Protein AF-F9Z413-F1 (afdb_monomer_lite)

Sequence (52 aa):
MILWTIALLAISIMTTSSVNPGYDEFGNDINECLEDPCPEGYTCMNLPGSFL

Foldseek 3Di:
DVVVVVVVVVVVVPPDPVPLQQADPVRDGDQVCVVPNDDPPDDWDGDRNDID

Structure (mmCIF, N/CA/C/O backbone):
data_AF-F9Z413-F1
#
_entry.id   AF-F9Z413-F1
#
loop_
_atom_site.group_PDB
_atom_site.id
_atom_site.type_symbol
_atom_site.label_atom_id
_atom_site.label_alt_id
_atom_site.label_comp_id
_atom_site.label_asym_id
_atom_site.label_entity_id
_atom_site.label_seq_id
_atom_site.pdbx_PDB_ins_code
_atom_site.Cartn_x
_atom_site.Cartn_y
_atom_site.Cartn_z
_atom_site.occupancy
_atom_site.B_iso_or_equiv
_atom_site.auth_seq_id
_atom_site.auth_comp_id
_atom_site.auth_asym_id
_atom_site.auth_atom_id
_atom_site.pdbx_PDB_model_num
ATOM 1 N N . MET A 1 1 ? 31.564 -30.846 -5.872 1.00 64.00 1 MET A N 1
ATOM 2 C CA . MET A 1 1 ? 31.524 -30.288 -4.498 1.00 64.00 1 MET A CA 1
ATOM 3 C C . MET A 1 1 ? 31.482 -28.758 -4.478 1.00 64.00 1 MET A C 1
ATOM 5 O O . MET A 1 1 ? 30.889 -28.220 -3.564 1.00 64.00 1 MET A O 1
ATOM 9 N N . ILE A 1 2 ? 32.001 -28.067 -5.503 1.00 60.75 2 ILE A N 1
ATOM 10 C CA . ILE A 1 2 ? 31.893 -26.599 -5.663 1.00 60.75 2 ILE A CA 1
ATOM 11 C C . ILE A 1 2 ? 30.515 -26.172 -6.224 1.00 60.75 2 ILE A C 1
ATOM 13 O O . ILE A 1 2 ? 29.975 -25.137 -5.859 1.00 60.75 2 ILE A O 1
ATOM 17 N N . LEU A 1 3 ? 29.882 -27.007 -7.059 1.00 61.16 3 LEU A N 1
ATOM 18 C CA . LEU A 1 3 ? 28.536 -26.740 -7.599 1.00 61.16 3 LEU A CA 1
ATOM 19 C C . LEU A 1 3 ? 27.440 -26.706 -6.515 1.00 61.16 3 LEU A C 1
ATOM 21 O O . LEU A 1 3 ? 26.518 -25.904 -6.597 1.00 61.16 3 LEU A O 1
ATOM 25 N N . TRP A 1 4 ? 27.571 -27.528 -5.468 1.00 61.59 4 TRP A N 1
ATOM 26 C CA . TRP A 1 4 ? 26.632 -27.555 -4.338 1.00 61.59 4 TRP A CA 1
ATOM 27 C C . TRP A 1 4 ? 26.799 -26.340 -3.415 1.00 61.59 4 TRP A C 1
ATOM 29 O O . TRP A 1 4 ? 25.816 -25.816 -2.905 1.00 61.59 4 TRP A O 1
ATOM 39 N N . THR A 1 5 ? 28.027 -25.843 -3.241 1.00 64.62 5 THR A N 1
ATOM 40 C CA . THR A 1 5 ? 28.287 -24.618 -2.468 1.00 64.62 5 THR A CA 1
ATOM 41 C C . THR A 1 5 ? 27.829 -23.361 -3.211 1.00 64.62 5 THR A C 1
ATOM 43 O O . THR A 1 5 ? 27.363 -22.423 -2.575 1.00 64.62 5 THR A O 1
ATOM 46 N N . ILE A 1 6 ? 27.895 -23.349 -4.550 1.00 66.00 6 ILE A N 1
ATOM 47 C CA . ILE A 1 6 ? 27.343 -22.263 -5.381 1.00 66.00 6 ILE A CA 1
ATOM 48 C C . ILE A 1 6 ? 25.810 -22.246 -5.303 1.00 66.00 6 ILE A C 1
ATOM 50 O O . ILE A 1 6 ? 25.222 -21.173 -5.198 1.00 66.00 6 ILE A O 1
ATOM 54 N N . ALA A 1 7 ? 25.164 -23.418 -5.278 1.00 64.19 7 ALA A N 1
ATOM 55 C CA . ALA A 1 7 ? 23.717 -23.513 -5.092 1.00 64.19 7 ALA A CA 1
ATOM 56 C C . ALA A 1 7 ? 23.267 -22.922 -3.743 1.00 64.19 7 ALA A C 1
ATOM 58 O O . ALA A 1 7 ? 22.283 -22.197 -3.708 1.00 64.19 7 ALA A O 1
ATOM 59 N N . LEU A 1 8 ? 24.017 -23.146 -2.655 1.00 66.81 8 LEU A N 1
ATOM 60 C CA . LEU A 1 8 ? 23.730 -22.543 -1.344 1.00 66.81 8 LEU A CA 1
ATOM 61 C C . LEU A 1 8 ? 23.954 -21.021 -1.310 1.00 66.81 8 LEU A C 1
ATOM 63 O O . LEU A 1 8 ? 23.223 -20.321 -0.617 1.00 66.81 8 LEU A O 1
ATOM 67 N N . LEU A 1 9 ? 24.921 -20.497 -2.074 1.00 62.84 9 LEU A N 1
ATOM 68 C CA . LEU A 1 9 ? 25.140 -19.051 -2.210 1.00 62.84 9 LEU A CA 1
ATOM 69 C C . LEU A 1 9 ? 24.028 -18.369 -3.029 1.00 62.84 9 LEU A C 1
ATOM 71 O O . LEU A 1 9 ? 23.688 -17.222 -2.758 1.00 62.84 9 LEU A O 1
ATOM 75 N N . ALA A 1 10 ? 23.452 -19.080 -4.007 1.00 59.81 10 ALA A N 1
ATOM 76 C CA . ALA A 1 10 ? 22.356 -18.605 -4.852 1.00 59.81 10 ALA A CA 1
ATOM 77 C C . ALA A 1 10 ? 21.000 -18.533 -4.118 1.00 59.81 10 ALA A C 1
ATOM 79 O O . ALA A 1 10 ? 20.145 -17.738 -4.504 1.00 59.81 10 ALA A O 1
ATOM 80 N N . ILE A 1 11 ? 20.810 -19.305 -3.038 1.00 63.03 11 ILE A N 1
ATOM 81 C CA . ILE A 1 11 ? 19.580 -19.284 -2.217 1.00 63.03 11 ILE A CA 1
ATOM 82 C C . ILE A 1 11 ? 19.370 -17.915 -1.544 1.00 63.03 11 ILE A C 1
ATOM 84 O O . ILE A 1 11 ? 18.233 -17.535 -1.282 1.00 63.03 11 ILE A O 1
ATOM 88 N N . SER A 1 12 ? 20.434 -17.133 -1.340 1.00 58.69 12 SER A N 1
ATOM 89 C CA . SER A 1 12 ? 20.358 -15.798 -0.728 1.00 58.69 12 SER A CA 1
ATOM 90 C C . SER A 1 12 ? 20.206 -14.643 -1.725 1.00 58.69 12 SER A C 1
ATOM 92 O O . SER A 1 12 ? 20.074 -13.501 -1.297 1.00 58.69 12 SER A O 1
ATOM 94 N N . ILE A 1 13 ? 20.255 -14.897 -3.039 1.00 64.19 13 ILE A N 1
ATOM 95 C CA . ILE A 1 13 ? 20.247 -13.841 -4.079 1.00 64.19 13 ILE A CA 1
ATOM 96 C C . ILE A 1 13 ? 18.936 -13.805 -4.881 1.00 64.19 13 ILE A C 1
ATOM 98 O O . ILE A 1 13 ? 18.809 -13.033 -5.824 1.00 64.19 13 ILE A O 1
ATOM 102 N N . MET A 1 14 ? 17.949 -14.619 -4.497 1.00 59.06 14 MET A N 1
ATOM 103 C CA . MET A 1 14 ? 16.642 -14.721 -5.163 1.00 59.06 14 MET A CA 1
ATOM 104 C C . MET A 1 14 ? 15.509 -14.038 -4.374 1.00 59.06 14 MET A C 1
ATOM 106 O O . MET A 1 14 ? 14.345 -14.322 -4.634 1.00 59.06 14 MET A O 1
ATOM 110 N N . THR A 1 15 ? 15.799 -13.179 -3.388 1.00 57.91 15 THR A N 1
ATOM 111 C CA . THR A 1 15 ? 14.758 -12.613 -2.497 1.00 57.91 15 THR A CA 1
ATOM 112 C C . THR A 1 15 ? 14.618 -11.096 -2.542 1.00 57.91 15 THR A C 1
ATOM 114 O O . THR A 1 15 ? 14.017 -10.519 -1.643 1.00 57.91 15 THR A O 1
ATOM 117 N N . THR A 1 16 ? 15.123 -10.423 -3.570 1.00 60.38 16 THR A N 1
ATOM 118 C CA . THR A 1 16 ? 14.763 -9.018 -3.797 1.00 60.38 16 THR A CA 1
ATOM 119 C C . THR A 1 16 ? 14.256 -8.863 -5.220 1.00 60.38 16 THR A C 1
ATOM 121 O O . THR A 1 16 ? 14.939 -8.294 -6.072 1.00 60.38 16 THR A O 1
ATOM 124 N N . SER A 1 17 ? 13.051 -9.373 -5.504 1.00 60.84 17 SER A N 1
ATOM 125 C CA . SER A 1 17 ? 12.241 -8.683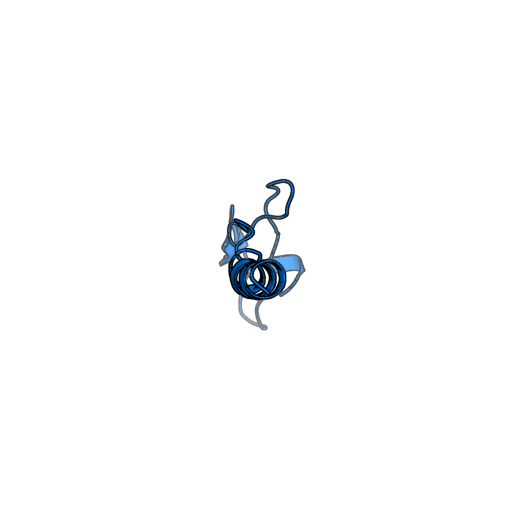 -6.504 1.00 60.84 17 SER A CA 1
ATOM 126 C C . SER A 1 17 ? 12.180 -7.232 -6.036 1.00 60.84 17 SER A C 1
ATOM 128 O O . SER A 1 17 ? 11.902 -6.957 -4.868 1.00 60.84 17 SER A O 1
ATOM 130 N N . SER A 1 18 ? 12.549 -6.299 -6.902 1.00 63.00 18 SER A N 1
ATOM 131 C CA . SER A 1 18 ? 12.316 -4.879 -6.681 1.00 63.00 18 SER A CA 1
ATOM 132 C C . SER A 1 18 ? 10.803 -4.643 -6.706 1.00 63.00 18 SER A C 1
ATOM 134 O O . SER A 1 18 ? 10.275 -4.113 -7.679 1.00 63.00 18 SER A O 1
ATOM 136 N N . VAL A 1 19 ? 10.081 -5.131 -5.698 1.00 66.19 19 VAL A N 1
ATOM 137 C CA . VAL A 1 19 ? 8.687 -4.767 -5.480 1.00 66.19 19 VAL A CA 1
ATOM 138 C C . VAL A 1 19 ? 8.768 -3.386 -4.870 1.00 66.19 19 VAL A C 1
ATOM 140 O O . VAL A 1 19 ? 9.180 -3.232 -3.720 1.00 66.19 19 VAL A O 1
ATOM 143 N N . ASN A 1 20 ? 8.467 -2.371 -5.675 1.00 76.75 20 ASN A N 1
ATOM 144 C CA . ASN A 1 20 ? 8.165 -1.071 -5.109 1.00 76.75 20 ASN A CA 1
ATOM 145 C C . ASN A 1 20 ? 6.941 -1.291 -4.211 1.00 76.75 20 ASN A C 1
ATOM 147 O O . ASN A 1 20 ? 5.926 -1.771 -4.720 1.00 76.75 20 ASN A O 1
ATOM 151 N N . PRO A 1 21 ? 7.028 -1.020 -2.898 1.00 81.50 21 PRO A N 1
ATOM 152 C CA . PRO A 1 21 ? 5.861 -1.113 -2.033 1.00 81.50 21 PRO A CA 1
ATOM 153 C C . PRO A 1 21 ? 4.732 -0.271 -2.650 1.00 81.50 21 PRO A C 1
ATOM 155 O O . PRO A 1 21 ? 4.995 0.854 -3.073 1.00 81.50 21 PRO A O 1
ATOM 158 N N . GLY A 1 22 ? 3.534 -0.845 -2.786 1.00 90.56 22 GLY A N 1
ATOM 159 C CA . GLY A 1 22 ? 2.371 -0.189 -3.402 1.00 90.56 22 GLY A CA 1
ATOM 160 C C . GLY A 1 22 ? 2.219 -0.352 -4.923 1.00 90.56 22 GLY A C 1
ATOM 161 O O . GLY A 1 22 ? 1.303 0.224 -5.495 1.00 90.56 22 GLY A O 1
ATOM 162 N N . TYR A 1 23 ? 3.070 -1.135 -5.602 1.00 93.25 23 TYR A N 1
ATOM 163 C CA . TYR A 1 23 ? 2.897 -1.454 -7.029 1.00 93.25 23 TYR A CA 1
ATOM 164 C C . TYR A 1 23 ? 2.923 -2.961 -7.304 1.00 93.25 23 TYR A C 1
ATOM 166 O O . TYR A 1 23 ? 3.644 -3.715 -6.645 1.00 93.25 23 TYR A O 1
ATOM 174 N N . ASP A 1 24 ? 2.164 -3.395 -8.313 1.00 90.88 24 ASP A N 1
ATOM 175 C CA . ASP A 1 24 ? 2.173 -4.772 -8.810 1.00 90.88 24 ASP A CA 1
ATOM 176 C C . ASP A 1 24 ? 3.411 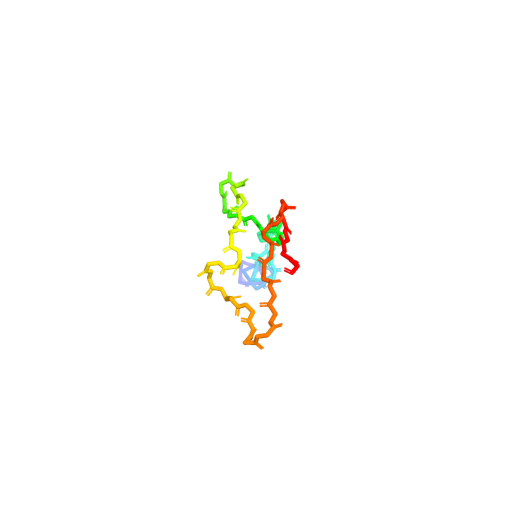-5.077 -9.685 1.00 90.88 24 ASP A C 1
ATOM 178 O O . ASP A 1 24 ? 4.258 -4.219 -9.954 1.00 90.88 24 ASP A O 1
ATOM 182 N N . GLU A 1 25 ? 3.532 -6.322 -10.156 1.00 88.56 25 GLU A N 1
ATOM 183 C CA . GLU A 1 25 ? 4.650 -6.756 -11.010 1.00 88.56 25 GLU A CA 1
ATOM 184 C C . GLU A 1 25 ? 4.695 -6.071 -12.391 1.00 88.56 25 GLU A C 1
ATOM 186 O O . GLU A 1 25 ? 5.725 -6.110 -13.069 1.00 88.56 25 GLU A O 1
ATOM 191 N N . PHE A 1 26 ? 3.603 -5.420 -12.799 1.00 91.12 26 PHE A N 1
ATOM 192 C CA . PHE A 1 26 ? 3.476 -4.665 -14.044 1.00 91.12 26 PHE A CA 1
ATOM 193 C C . PHE A 1 26 ? 3.667 -3.153 -13.838 1.00 91.12 26 PHE A C 1
ATOM 195 O O . PHE A 1 26 ? 3.669 -2.401 -14.815 1.00 91.12 26 PHE A O 1
ATOM 202 N N . GLY A 1 27 ? 3.869 -2.707 -12.594 1.00 9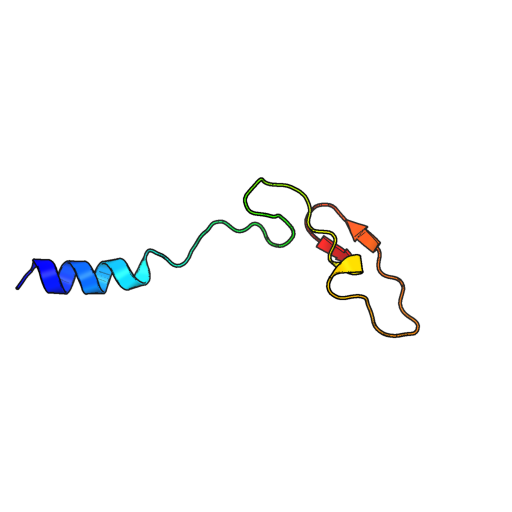0.44 27 GLY A N 1
ATOM 203 C CA . GLY A 1 27 ? 4.013 -1.300 -12.236 1.00 90.44 27 GLY A CA 1
ATOM 204 C C . GLY A 1 27 ? 2.689 -0.541 -12.150 1.00 90.44 27 GLY A C 1
ATOM 205 O O . GLY A 1 27 ? 2.704 0.689 -12.212 1.00 90.44 27 GLY A O 1
ATOM 206 N N . ASN A 1 28 ? 1.556 -1.234 -12.020 1.00 93.12 28 ASN A N 1
ATOM 207 C CA . ASN A 1 28 ? 0.291 -0.594 -11.678 1.00 93.12 28 ASN A CA 1
ATOM 208 C C . ASN A 1 28 ? 0.230 -0.342 -10.175 1.00 93.12 28 ASN A C 1
ATOM 210 O O . ASN A 1 28 ? 0.675 -1.167 -9.379 1.00 93.12 28 ASN A O 1
ATOM 214 N N . ASP A 1 29 ? -0.340 0.798 -9.811 1.00 95.62 29 ASP A N 1
ATOM 215 C CA . ASP A 1 29 ? -0.630 1.150 -8.426 1.00 95.62 29 ASP A CA 1
ATOM 216 C C . ASP A 1 29 ? -1.615 0.144 -7.817 1.00 95.62 29 ASP A C 1
ATOM 218 O O . ASP A 1 29 ? -2.671 -0.134 -8.399 1.00 95.62 29 ASP A O 1
ATOM 222 N N . ILE A 1 30 ? -1.258 -0.420 -6.667 1.00 94.81 30 ILE A N 1
ATOM 223 C CA . ILE A 1 30 ? -2.146 -1.285 -5.893 1.00 94.81 30 ILE A CA 1
ATOM 224 C C . ILE A 1 30 ? -3.068 -0.375 -5.095 1.00 94.81 30 ILE A C 1
ATOM 226 O O . ILE A 1 30 ? -2.602 0.541 -4.441 1.00 94.81 30 ILE A O 1
ATOM 230 N N . ASN A 1 31 ? -4.374 -0.646 -5.118 1.00 95.81 31 ASN A N 1
ATOM 231 C CA . ASN A 1 31 ? -5.312 0.080 -4.271 1.00 95.81 31 ASN A CA 1
ATOM 232 C C . ASN A 1 31 ? -5.484 -0.636 -2.932 1.00 95.81 31 ASN A C 1
ATOM 234 O O . ASN A 1 31 ? -6.375 -1.480 -2.784 1.00 95.81 31 ASN A O 1
ATOM 238 N N . GLU A 1 32 ? -4.649 -0.294 -1.951 1.00 94.69 32 GLU A N 1
ATOM 239 C CA . GLU A 1 32 ? -4.667 -0.954 -0.644 1.00 94.69 32 GLU A CA 1
ATOM 240 C C . GLU A 1 32 ? -5.979 -0.707 0.109 1.00 94.69 32 GLU A C 1
ATOM 242 O O . GLU A 1 32 ? -6.406 -1.558 0.880 1.00 94.69 32 GLU A O 1
ATOM 247 N N . CYS A 1 33 ? -6.697 0.382 -0.186 1.00 95.69 33 CYS A N 1
ATOM 248 C CA . CYS A 1 33 ? -8.010 0.647 0.406 1.00 95.69 33 CYS A CA 1
ATOM 249 C C . CYS A 1 33 ? -9.089 -0.371 0.009 1.00 95.69 33 CYS A C 1
ATOM 251 O O . CYS A 1 33 ? -10.118 -0.456 0.683 1.00 95.69 33 CYS A O 1
ATOM 253 N N . LEU A 1 34 ? -8.899 -1.096 -1.098 1.00 94.44 34 LEU A N 1
ATOM 254 C CA . LEU A 1 34 ? -9.799 -2.170 -1.522 1.00 94.44 34 LEU A CA 1
ATOM 255 C C . LEU A 1 34 ? -9.357 -3.540 -1.002 1.00 94.44 34 LEU A C 1
ATOM 257 O O . LEU A 1 34 ? -10.216 -4.395 -0.787 1.00 94.44 34 LEU A O 1
ATOM 261 N N . GLU A 1 35 ? -8.053 -3.748 -0.819 1.00 90.19 35 GLU A N 1
ATOM 262 C CA . GLU A 1 35 ? -7.508 -5.020 -0.333 1.00 90.19 35 GLU A CA 1
ATOM 263 C C . GLU A 1 35 ? -7.531 -5.133 1.197 1.00 90.19 35 GLU A C 1
ATOM 265 O O . GLU A 1 35 ? -7.961 -6.161 1.719 1.00 90.19 35 GLU A O 1
ATOM 270 N N . ASP A 1 36 ? -7.115 -4.084 1.912 1.00 89.25 36 ASP A N 1
ATOM 271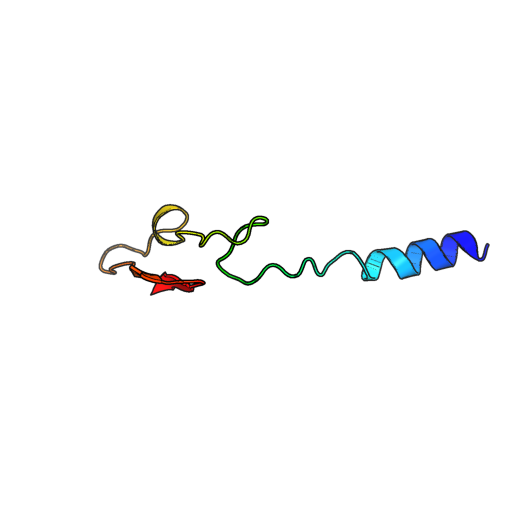 C CA . ASP A 1 36 ? -7.055 -4.025 3.377 1.00 89.25 36 ASP A CA 1
ATOM 272 C C . ASP A 1 36 ? -7.588 -2.669 3.891 1.00 89.25 36 ASP A C 1
ATOM 274 O O . ASP A 1 36 ? -6.827 -1.741 4.184 1.00 89.25 36 ASP A O 1
ATOM 278 N N . PRO A 1 37 ? -8.922 -2.496 3.945 1.00 88.88 37 PRO A N 1
ATOM 279 C CA . PRO A 1 37 ? -9.538 -1.227 4.311 1.00 88.88 37 PRO A CA 1
ATOM 280 C C . PRO A 1 37 ? -9.263 -0.842 5.770 1.00 88.88 37 PRO A C 1
ATOM 282 O O . PRO A 1 37 ? -9.226 -1.682 6.671 1.00 88.88 37 PRO A O 1
ATOM 285 N N . CYS A 1 38 ? -9.160 0.466 6.028 1.00 91.88 38 CYS A N 1
ATOM 286 C CA . CYS A 1 38 ? -8.967 0.979 7.382 1.00 91.88 38 CYS A CA 1
ATOM 287 C C . CYS A 1 38 ? -10.111 0.572 8.338 1.00 91.88 38 CYS A C 1
ATOM 289 O O . CYS A 1 38 ? -11.261 0.426 7.909 1.00 91.88 38 CYS A O 1
ATOM 291 N N . PRO A 1 39 ? -9.833 0.471 9.653 1.00 93.94 39 PRO A N 1
ATOM 292 C CA . PRO A 1 39 ? -10.857 0.222 10.661 1.00 93.94 39 PRO A CA 1
ATOM 293 C C . PRO A 1 39 ? -11.986 1.259 10.645 1.00 93.94 39 PRO A C 1
ATOM 295 O O . PRO A 1 39 ? -11.821 2.391 10.182 1.00 93.94 39 PRO A O 1
ATOM 298 N N . GLU A 1 40 ? -13.127 0.896 11.234 1.00 93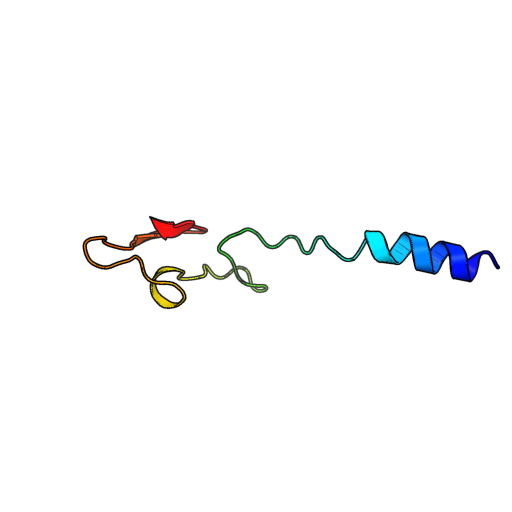.75 40 GLU A N 1
ATOM 299 C CA . GLU A 1 40 ? -14.264 1.807 11.371 1.00 93.75 40 GLU A CA 1
ATOM 300 C C . GLU A 1 40 ? -13.858 3.143 12.019 1.00 93.75 40 GLU A C 1
ATOM 302 O O . GLU A 1 40 ? -13.109 3.189 12.997 1.00 93.75 40 GLU A O 1
ATOM 307 N N . GLY A 1 41 ? -14.373 4.246 11.468 1.00 94.38 41 GLY A N 1
ATOM 308 C CA . GLY A 1 41 ? -14.057 5.606 11.918 1.00 94.38 41 GLY A CA 1
ATOM 309 C C . GLY A 1 41 ? -12.858 6.255 11.218 1.00 94.38 41 GLY A C 1
ATOM 310 O O . GLY A 1 41 ? -12.631 7.447 11.422 1.00 94.38 41 GLY A O 1
ATOM 311 N N . TYR A 1 42 ? -12.143 5.523 10.361 1.00 93.94 42 TYR A N 1
ATOM 312 C CA . TYR A 1 42 ? -11.074 6.051 9.512 1.00 93.94 42 TYR A CA 1
ATOM 313 C C . TYR A 1 42 ? -11.512 6.105 8.045 1.00 93.94 42 TYR A C 1
ATOM 315 O O . TYR A 1 42 ? -12.399 5.373 7.611 1.00 93.94 42 TYR A O 1
ATOM 323 N N . THR A 1 43 ? -10.914 7.015 7.277 1.00 93.94 43 THR A N 1
ATOM 324 C CA . THR A 1 43 ? -11.103 7.100 5.823 1.00 93.94 43 THR A CA 1
ATOM 325 C C . THR A 1 43 ? -9.813 6.668 5.163 1.00 93.94 43 THR A C 1
ATOM 327 O O . THR A 1 43 ? -8.787 7.272 5.451 1.00 93.94 43 THR A O 1
ATOM 330 N N . CYS A 1 44 ? -9.894 5.671 4.285 1.00 96.06 44 CYS A N 1
ATOM 331 C CA . CYS A 1 44 ? -8.767 5.274 3.456 1.00 96.06 44 CYS A CA 1
ATOM 332 C C . CYS A 1 44 ? -8.736 6.107 2.169 1.00 96.06 44 CYS A C 1
ATOM 334 O O . CYS A 1 44 ? -9.769 6.280 1.513 1.00 96.06 44 CYS A O 1
ATOM 336 N N . MET A 1 45 ? -7.560 6.599 1.795 1.00 96.00 45 MET A N 1
ATOM 337 C CA . MET A 1 45 ? -7.299 7.289 0.539 1.00 96.00 45 MET A CA 1
ATOM 338 C C . MET A 1 45 ? -6.135 6.625 -0.195 1.00 96.00 45 MET A C 1
ATOM 340 O O . MET A 1 45 ? -4.996 6.666 0.263 1.00 96.00 45 MET A O 1
ATOM 344 N N . ASN A 1 46 ? -6.428 6.074 -1.373 1.00 96.19 46 ASN A N 1
ATOM 345 C CA . ASN A 1 46 ? -5.410 5.507 -2.250 1.00 96.19 46 ASN A CA 1
ATOM 346 C C . ASN A 1 46 ? -4.521 6.609 -2.846 1.00 96.19 46 ASN A C 1
ATOM 348 O O . ASN A 1 46 ? -5.039 7.609 -3.358 1.00 96.19 46 ASN A O 1
ATOM 352 N 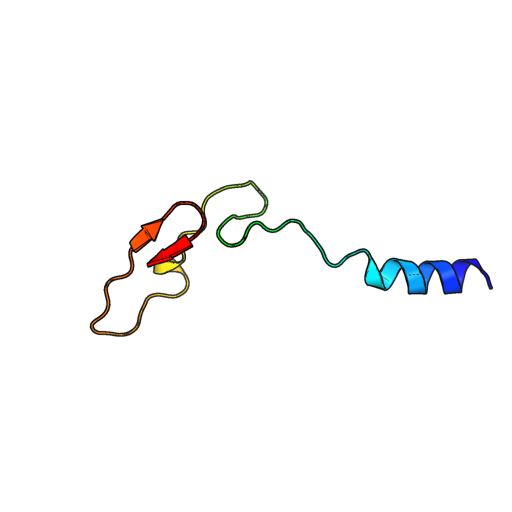N . LEU A 1 47 ? -3.205 6.420 -2.813 1.00 95.94 47 LEU A N 1
ATOM 353 C CA . LEU A 1 47 ? -2.198 7.329 -3.355 1.00 95.94 47 LEU A CA 1
ATOM 354 C C . LEU A 1 47 ? -1.219 6.543 -4.245 1.00 95.94 47 LEU A C 1
ATOM 356 O O . LEU A 1 47 ? -0.987 5.370 -4.008 1.00 95.94 47 LEU A O 1
ATOM 360 N N . PRO A 1 48 ? -0.565 7.175 -5.233 1.00 95.00 48 PRO A N 1
ATOM 361 C CA . PRO A 1 48 ? 0.441 6.479 -6.032 1.00 95.00 48 PRO A CA 1
ATOM 362 C C . PRO A 1 48 ? 1.584 5.898 -5.174 1.00 95.00 48 PRO A C 1
ATOM 364 O O . PRO A 1 48 ? 2.427 6.645 -4.667 1.00 95.00 48 PRO A O 1
ATOM 367 N N . GLY A 1 49 ? 1.634 4.572 -5.050 1.00 92.62 49 GLY A N 1
ATOM 368 C CA . GLY A 1 49 ? 2.604 3.799 -4.277 1.00 92.62 49 GLY A CA 1
ATOM 369 C C . GLY A 1 49 ? 2.382 3.777 -2.763 1.00 92.62 49 GLY A C 1
ATOM 370 O O . GLY A 1 49 ? 3.333 3.472 -2.042 1.00 92.62 49 GLY A O 1
ATOM 371 N N . SER A 1 50 ? 1.212 4.188 -2.260 1.00 92.88 50 SER A N 1
ATOM 372 C CA . SER A 1 50 ? 0.905 4.224 -0.820 1.00 92.88 50 SER A CA 1
ATOM 373 C C . SER A 1 50 ? -0.593 4.419 -0.557 1.00 92.88 50 SER A C 1
ATOM 375 O O . SER A 1 50 ? -1.345 4.840 -1.418 1.00 92.88 50 SER A O 1
ATOM 377 N N . PHE A 1 51 ? -1.016 4.316 0.699 1.00 93.06 51 PHE A N 1
ATOM 378 C CA . PHE A 1 51 ? -2.339 4.760 1.148 1.00 93.06 51 PHE A CA 1
ATOM 379 C C . PHE A 1 51 ? -2.234 5.654 2.394 1.00 93.06 51 PHE A C 1
ATOM 381 O O . PHE A 1 51 ? -1.179 5.707 3.037 1.00 93.06 51 PHE A O 1
ATOM 388 N N . LEU A 1 52 ? -3.308 6.388 2.704 1.00 92.00 52 LEU A N 1
ATOM 389 C CA . LEU A 1 52 ? -3.495 7.161 3.941 1.00 92.00 52 LEU A CA 1
ATOM 390 C C . LEU A 1 52 ? -4.800 6.770 4.630 1.00 92.00 52 LEU A C 1
ATOM 392 O O . LEU A 1 52 ? -5.797 6.617 3.892 1.00 92.00 52 LEU A O 1
#

Radius of gyration: 18.33 Å; chains: 1; bounding box: 46×38×26 Å

Secondary structure (DSSP, 8-state):
-HHHHHHHHHTTSS------TTB-TTSPBP-HHHHSPPPTT----EETTEE-

Organism: Odoribacter splanchnicus (strain ATCC 29572 / DSM 20712 / CIP 104287 / JCM 15291 / NCTC 10825 / 1651/6) (NCBI:txid709991)

pLDDT: mean 81.39, std 14.87, range [57.91, 96.19]